Protein AF-A0A7L4RGH9-F1 (afdb_monomer)

Solvent-accessible surface area (backbone atoms only — not comparable to full-atom values): 4589 Å² total; per-residue (Å²): 112,67,69,59,54,52,52,54,51,51,53,53,50,52,52,52,52,52,52,51,49,52,50,52,60,53,65,74,36,66,68,56,46,52,51,37,14,52,52,10,45,52,50,48,49,46,43,34,72,74,69,62,43,88,55,59,90,43,76,62,55,50,45,45,12,48,75,47,4,52,64,18,36,56,52,49,50,50,37,33,78,67,67,76,55,76

Foldseek 3Di:
DVVVVVVVVVVVVVVVVVVVVVVCVCPVDVVSLQVLLVQLVVVLVCCCPVVVLVQDPDPVLNVQCNRCRVNSSVVSVVCSVVVVHD

pLDDT: mean 88.25, std 7.73, range [61.12, 96.19]

Secondary structure (DSSP, 8-state):
-HHHHHHHHHHHHHHHHHHHHHHHHHHT-HHHHHHHHHHHHHHHHHHHHHS-------HHHHHHHHHHSHHHHHHHHHHHHTTS--

Radius of gyration: 17.75 Å; Cα contacts (8 Å, |Δi|>4): 66; chains: 1; bounding box: 47×33×40 Å

Mean predicted aligned error: 7.78 Å

Structure (mmCIF, N/CA/C/O backbone):
data_AF-A0A7L4RGH9-F1
#
_entry.id   AF-A0A7L4RGH9-F1
#
loop_
_atom_site.group_PDB
_atom_site.id
_atom_site.type_symbol
_atom_site.label_atom_id
_atom_site.label_alt_id
_atom_site.label_comp_id
_atom_site.label_asym_id
_atom_site.label_entity_id
_atom_site.label_seq_id
_atom_site.pdbx_PDB_ins_code
_atom_site.Cartn_x
_atom_site.Cartn_y
_atom_site.Cartn_z
_atom_site.occupancy
_atom_site.B_iso_or_equiv
_atom_site.auth_seq_id
_atom_site.auth_comp_id
_atom_site.auth_asym_id
_atom_site.auth_atom_id
_atom_site.pdbx_PDB_model_num
ATOM 1 N N . MET A 1 1 ? 28.414 -20.898 -22.447 1.00 63.25 1 MET A N 1
ATOM 2 C CA . MET A 1 1 ? 28.554 -20.338 -21.079 1.00 63.25 1 MET A CA 1
ATOM 3 C C . MET A 1 1 ? 28.379 -18.816 -21.081 1.00 63.25 1 MET A C 1
ATOM 5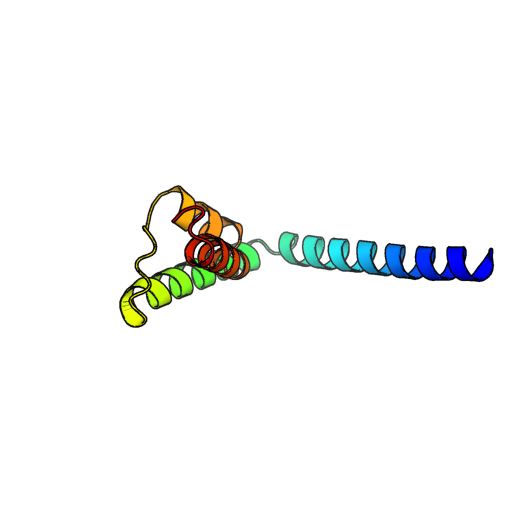 O O . MET A 1 1 ? 27.465 -18.347 -20.424 1.00 63.25 1 MET A O 1
ATOM 9 N N . ALA A 1 2 ? 29.174 -18.054 -21.847 1.00 67.62 2 ALA A N 1
ATOM 10 C CA . ALA A 1 2 ? 29.123 -16.582 -21.865 1.00 67.62 2 ALA A CA 1
ATOM 11 C C . ALA A 1 2 ? 27.783 -15.980 -22.344 1.00 67.62 2 ALA A C 1
ATOM 13 O O . ALA A 1 2 ? 27.272 -15.064 -21.709 1.00 67.62 2 ALA A O 1
ATOM 14 N N . GLU A 1 3 ? 27.167 -16.525 -23.399 1.00 72.31 3 GLU A N 1
ATOM 15 C CA . GLU A 1 3 ? 25.879 -16.017 -23.910 1.00 72.31 3 GLU A CA 1
ATOM 16 C C . GLU A 1 3 ? 24.718 -16.197 -22.919 1.00 72.31 3 GLU A C 1
ATOM 18 O O . GLU A 1 3 ? 23.871 -15.318 -22.791 1.00 72.31 3 GLU A O 1
ATOM 23 N N . ILE A 1 4 ? 24.716 -17.294 -22.151 1.00 73.19 4 ILE A N 1
ATOM 24 C CA . ILE A 1 4 ? 23.712 -17.549 -21.104 1.00 73.19 4 ILE A CA 1
ATOM 25 C C . ILE A 1 4 ? 23.868 -16.534 -19.962 1.00 73.19 4 ILE A C 1
ATOM 27 O O . ILE A 1 4 ? 22.877 -15.988 -19.485 1.00 73.19 4 ILE A O 1
ATOM 31 N N . VAL A 1 5 ? 25.106 -16.231 -19.555 1.00 73.38 5 VAL A N 1
ATOM 32 C CA . VAL A 1 5 ? 25.391 -15.233 -18.508 1.00 73.38 5 VAL A CA 1
ATOM 33 C C . VAL A 1 5 ? 24.969 -13.829 -18.954 1.00 73.38 5 VAL A C 1
ATOM 35 O O . VAL A 1 5 ? 24.350 -13.104 -18.176 1.00 73.38 5 VAL A O 1
ATOM 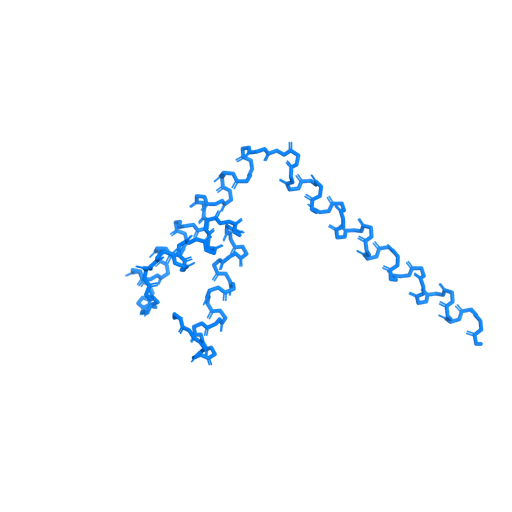38 N N . LEU A 1 6 ? 25.232 -13.461 -20.213 1.00 77.12 6 LEU A N 1
ATOM 39 C CA . LEU A 1 6 ? 24.790 -12.185 -20.786 1.00 77.12 6 LEU A CA 1
ATOM 40 C C . LEU A 1 6 ? 23.259 -12.094 -20.885 1.00 77.12 6 LEU A C 1
ATOM 42 O O . LEU A 1 6 ? 22.692 -11.053 -20.558 1.00 77.12 6 LEU A O 1
ATOM 46 N N . GLY A 1 7 ? 22.586 -13.184 -21.269 1.00 78.81 7 GLY A N 1
ATOM 47 C CA . GLY A 1 7 ? 21.124 -13.253 -21.334 1.00 78.81 7 GLY A CA 1
ATOM 48 C C . GLY A 1 7 ? 20.457 -13.074 -19.968 1.00 78.81 7 GLY A C 1
ATOM 49 O O . GLY A 1 7 ? 19.561 -12.244 -19.823 1.00 78.81 7 GLY A O 1
ATOM 50 N N . VAL A 1 8 ? 20.934 -13.787 -18.941 1.00 85.75 8 VAL A N 1
ATOM 51 C CA . VAL A 1 8 ? 20.438 -13.638 -17.558 1.00 85.75 8 VAL A CA 1
ATOM 52 C C . VAL A 1 8 ? 20.730 -12.232 -17.020 1.00 85.75 8 VAL A C 1
ATOM 54 O O . VAL A 1 8 ? 19.866 -11.627 -16.382 1.00 85.75 8 VAL A O 1
ATOM 57 N N . GLY A 1 9 ? 21.907 -11.678 -17.331 1.00 87.88 9 GLY A N 1
ATOM 58 C CA . GLY A 1 9 ? 22.281 -10.311 -16.968 1.00 87.88 9 GLY A CA 1
ATOM 59 C C . GLY A 1 9 ? 21.337 -9.258 -17.554 1.00 87.88 9 GLY A C 1
ATOM 60 O O . GLY A 1 9 ? 20.875 -8.382 -16.825 1.00 87.88 9 GLY A O 1
ATOM 61 N N . LEU A 1 10 ? 20.987 -9.368 -18.841 1.00 91.38 10 LEU A N 1
ATOM 62 C CA . LEU A 1 10 ? 20.062 -8.437 -19.496 1.00 91.38 10 LEU A CA 1
ATOM 63 C C . LEU A 1 10 ? 18.651 -8.501 -18.904 1.00 91.38 10 LEU A C 1
ATOM 65 O O . LEU A 1 10 ? 18.047 -7.461 -18.648 1.00 91.38 10 LEU A O 1
ATOM 69 N N . VAL A 1 11 ? 18.130 -9.708 -18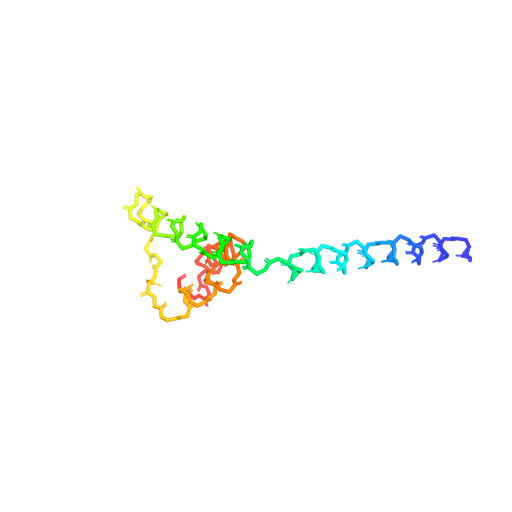.663 1.00 91.62 11 VAL A N 1
ATOM 70 C CA . VAL A 1 11 ? 16.793 -9.893 -18.074 1.00 91.62 11 VAL A CA 1
ATOM 71 C C . VAL A 1 11 ? 16.735 -9.301 -16.667 1.00 91.62 11 VAL A C 1
ATOM 73 O O . VAL A 1 11 ? 15.794 -8.573 -16.347 1.00 91.62 11 VAL A O 1
ATOM 76 N N . GLY A 1 12 ? 17.759 -9.547 -15.844 1.00 91.69 12 GLY A N 1
ATOM 77 C CA . GLY A 1 12 ? 17.857 -8.955 -14.509 1.00 91.69 12 GLY A CA 1
ATOM 78 C C . GLY A 1 12 ? 17.900 -7.425 -14.546 1.00 91.69 12 GLY A C 1
ATOM 79 O O . GLY A 1 12 ? 17.216 -6.765 -13.765 1.00 91.69 12 GLY A O 1
ATOM 80 N N . LEU A 1 13 ? 18.646 -6.851 -15.494 1.00 92.81 13 LEU A N 1
ATOM 81 C CA . LEU A 1 13 ? 18.779 -5.402 -15.646 1.00 92.81 13 LEU A CA 1
ATOM 82 C C . LEU A 1 13 ? 17.466 -4.749 -16.112 1.00 92.81 13 LEU A C 1
ATOM 84 O O . LEU A 1 13 ? 17.064 -3.720 -15.569 1.00 92.81 13 LEU A O 1
ATOM 88 N N . LEU A 1 14 ? 16.749 -5.377 -17.049 1.00 93.50 14 LEU A N 1
ATOM 89 C CA . LEU A 1 14 ? 15.422 -4.926 -17.481 1.00 93.50 14 LEU A CA 1
ATOM 90 C C . LEU A 1 14 ? 14.393 -4.990 -16.346 1.00 93.50 14 LEU A C 1
ATOM 92 O O . LEU A 1 14 ? 13.629 -4.042 -16.166 1.00 93.50 14 LEU A O 1
ATOM 96 N N . LEU A 1 15 ? 14.399 -6.063 -15.548 1.00 93.44 15 LEU A N 1
ATOM 97 C CA . LEU A 1 15 ? 13.540 -6.177 -14.365 1.00 93.44 15 LEU A CA 1
ATOM 98 C C . LEU A 1 15 ? 13.842 -5.083 -13.336 1.00 93.44 15 LEU A C 1
ATOM 100 O O . LEU A 1 15 ? 12.918 -4.448 -12.830 1.00 93.44 15 LEU A O 1
ATOM 104 N N . ALA A 1 16 ? 15.120 -4.817 -13.061 1.00 91.56 16 ALA A N 1
ATOM 105 C CA . ALA A 1 16 ? 15.519 -3.755 -12.143 1.00 91.56 16 ALA A CA 1
ATOM 106 C C . ALA A 1 16 ? 15.041 -2.375 -12.629 1.00 91.56 16 ALA A C 1
ATOM 108 O O . ALA A 1 16 ? 14.427 -1.632 -11.863 1.00 91.56 16 ALA A O 1
ATOM 109 N N . LEU A 1 17 ? 15.245 -2.053 -13.912 1.00 93.69 17 LEU A N 1
ATOM 110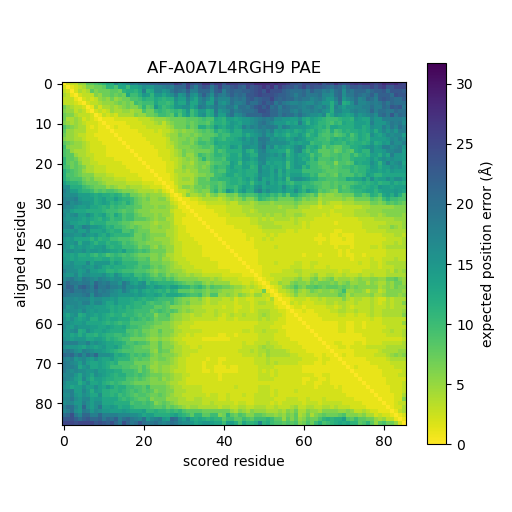 C CA . LEU A 1 17 ? 14.762 -0.802 -14.508 1.00 93.69 17 LEU A CA 1
ATOM 111 C C . LEU A 1 17 ? 13.236 -0.688 -14.466 1.00 93.69 17 LEU A C 1
ATOM 113 O O . LEU A 1 17 ? 12.712 0.393 -14.202 1.00 93.69 17 LEU A O 1
ATOM 117 N N . PHE A 1 18 ? 12.520 -1.791 -14.680 1.00 90.56 18 PHE A N 1
ATOM 118 C CA . PHE A 1 18 ? 11.064 -1.822 -14.591 1.00 90.56 18 PHE A CA 1
ATOM 119 C C . PHE A 1 18 ? 10.566 -1.517 -13.171 1.00 90.56 18 PHE A C 1
ATOM 121 O O . PHE A 1 18 ? 9.668 -0.691 -12.999 1.00 90.56 18 PHE A O 1
ATOM 128 N N . ILE A 1 19 ? 11.191 -2.108 -12.146 1.00 90.81 19 ILE A N 1
ATOM 129 C CA . ILE A 1 19 ? 10.875 -1.819 -10.739 1.00 90.81 19 ILE A CA 1
ATOM 130 C C . ILE A 1 19 ? 11.162 -0.347 -10.414 1.00 90.81 19 ILE A C 1
ATOM 132 O O . ILE A 1 19 ? 10.310 0.332 -9.842 1.00 90.81 19 ILE A O 1
ATOM 136 N N . VAL A 1 20 ? 12.320 0.179 -10.826 1.00 90.50 20 VAL A N 1
ATOM 137 C CA . VAL A 1 20 ? 12.678 1.594 -10.619 1.00 90.50 20 VAL A CA 1
ATOM 138 C C . VAL A 1 20 ? 11.681 2.525 -11.311 1.00 90.50 20 VAL A C 1
ATOM 140 O O . VAL A 1 20 ? 11.249 3.512 -10.716 1.00 90.50 20 VAL A O 1
ATOM 143 N N . TYR A 1 21 ? 11.269 2.207 -12.539 1.00 88.38 21 TYR A N 1
ATOM 144 C CA . TYR A 1 21 ? 10.256 2.970 -13.266 1.00 88.38 21 TYR A CA 1
ATOM 145 C C . TYR A 1 21 ? 8.908 2.982 -12.533 1.00 88.38 21 TYR A C 1
ATOM 147 O O . TYR A 1 21 ? 8.294 4.044 -12.405 1.00 88.38 21 TYR A O 1
ATOM 155 N N . LEU A 1 22 ? 8.461 1.829 -12.019 1.00 81.88 22 LEU A N 1
ATOM 156 C CA . LEU A 1 22 ? 7.232 1.730 -11.228 1.00 81.88 22 LEU A CA 1
ATOM 157 C C . LEU A 1 22 ? 7.303 2.601 -9.971 1.00 81.88 22 LEU A C 1
ATOM 159 O O . LEU A 1 22 ? 6.375 3.370 -9.722 1.00 81.88 22 LEU A O 1
ATOM 163 N N . ILE A 1 23 ? 8.416 2.542 -9.233 1.00 82.25 23 ILE A N 1
ATOM 164 C CA . ILE A 1 23 ? 8.652 3.375 -8.045 1.00 82.25 23 ILE A CA 1
ATOM 165 C C . ILE A 1 23 ? 8.623 4.858 -8.426 1.00 82.25 23 ILE A C 1
ATOM 167 O O . ILE A 1 23 ? 7.872 5.630 -7.834 1.00 82.25 23 ILE A O 1
ATOM 171 N N . TYR A 1 24 ? 9.376 5.267 -9.451 1.00 84.50 24 TYR A N 1
ATOM 172 C CA . TYR A 1 24 ? 9.419 6.659 -9.905 1.00 84.50 24 TYR A CA 1
ATOM 173 C C . TYR A 1 24 ? 8.032 7.177 -10.296 1.00 84.50 24 TYR A C 1
ATOM 175 O O . TYR A 1 24 ? 7.646 8.285 -9.920 1.00 84.50 24 TYR A O 1
ATOM 183 N N . ARG A 1 25 ? 7.250 6.367 -11.017 1.00 75.12 25 ARG A N 1
ATOM 184 C CA . ARG A 1 25 ? 5.886 6.731 -11.408 1.00 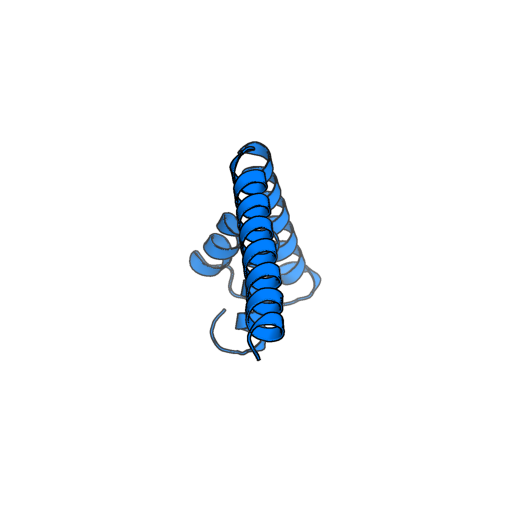75.12 25 ARG A CA 1
ATOM 185 C C . ARG A 1 25 ? 4.965 6.883 -10.199 1.00 75.12 25 ARG A C 1
ATOM 187 O O . ARG A 1 25 ? 4.139 7.793 -10.201 1.00 75.12 25 ARG A O 1
ATOM 194 N N . PHE A 1 26 ? 5.130 6.038 -9.185 1.00 70.44 26 PHE A N 1
ATOM 195 C CA . PHE A 1 26 ? 4.391 6.134 -7.929 1.00 70.44 26 PHE A CA 1
ATOM 196 C C . PHE A 1 26 ? 4.761 7.399 -7.141 1.00 70.44 26 PHE A C 1
ATOM 198 O O . PHE A 1 26 ? 3.883 8.063 -6.600 1.00 70.44 26 PHE A O 1
ATOM 205 N N . LEU A 1 27 ? 6.045 7.773 -7.130 1.00 76.94 27 LEU A N 1
ATOM 206 C CA . LEU A 1 27 ? 6.552 8.940 -6.402 1.00 76.94 27 LEU A CA 1
ATOM 207 C C . LEU A 1 27 ? 6.227 10.278 -7.079 1.00 76.94 27 LEU A C 1
ATOM 209 O O . LEU A 1 27 ? 6.091 11.293 -6.400 1.00 76.94 27 LEU A O 1
ATOM 213 N N . LYS A 1 28 ? 6.102 10.307 -8.411 1.00 80.44 28 LYS A N 1
ATOM 214 C CA . LYS A 1 28 ? 5.963 11.562 -9.167 1.00 80.44 28 LYS A CA 1
ATOM 215 C C . LYS A 1 28 ? 4.646 12.300 -8.901 1.00 80.44 28 LYS A C 1
ATOM 217 O O . LYS A 1 28 ? 4.576 13.501 -9.150 1.00 80.44 28 LYS A O 1
ATOM 222 N N . ASN A 1 29 ? 3.601 11.610 -8.436 1.00 82.38 29 ASN A N 1
ATOM 223 C CA . ASN A 1 29 ? 2.296 12.223 -8.206 1.00 82.38 29 ASN A CA 1
ATOM 224 C C . ASN A 1 29 ? 1.845 12.068 -6.742 1.00 82.38 29 ASN A C 1
ATOM 226 O O . ASN A 1 29 ? 1.293 11.027 -6.381 1.00 82.38 29 ASN A O 1
ATOM 230 N N . PRO A 1 30 ? 2.019 13.099 -5.897 1.00 78.94 30 PRO A N 1
ATOM 231 C CA . PRO A 1 30 ? 1.659 13.017 -4.483 1.00 78.94 30 PRO A CA 1
ATOM 232 C C . PRO A 1 30 ? 0.159 12.777 -4.270 1.00 78.94 30 PRO A C 1
ATOM 234 O O . PRO A 1 30 ? -0.219 12.103 -3.316 1.00 78.94 30 PRO A O 1
ATOM 237 N N . LEU A 1 31 ? -0.702 13.239 -5.185 1.00 85.69 31 LEU A N 1
ATOM 238 C CA . LEU A 1 31 ? -2.141 12.959 -5.121 1.00 85.69 31 LEU A CA 1
ATOM 239 C C . LEU A 1 31 ? -2.440 11.468 -5.289 1.00 85.69 31 LEU A C 1
ATOM 241 O O . LEU A 1 31 ? -3.364 10.955 -4.667 1.00 85.69 31 LEU A O 1
ATOM 245 N N . TYR A 1 32 ? -1.644 10.767 -6.099 1.00 83.88 32 TYR A N 1
ATOM 246 C CA . TYR A 1 32 ? -1.791 9.327 -6.282 1.00 83.88 32 TYR A CA 1
ATOM 247 C C . TYR A 1 32 ? -1.393 8.559 -5.020 1.00 83.88 32 TYR A C 1
ATOM 249 O O . TYR A 1 32 ? -2.077 7.613 -4.644 1.00 83.88 32 TYR A O 1
ATOM 257 N N . ILE A 1 33 ? -0.335 9.000 -4.332 1.00 84.25 33 ILE A N 1
ATOM 258 C CA . ILE A 1 33 ? 0.072 8.426 -3.044 1.00 84.25 33 ILE A CA 1
ATOM 259 C C . ILE A 1 33 ? -1.052 8.601 -2.024 1.00 84.25 33 ILE A C 1
ATOM 261 O O . ILE A 1 33 ? -1.493 7.616 -1.443 1.00 84.25 33 ILE A O 1
ATOM 265 N N . ILE A 1 34 ? -1.575 9.823 -1.878 1.00 88.44 34 ILE A N 1
ATOM 266 C CA . ILE A 1 34 ? -2.666 10.119 -0.940 1.00 88.44 34 ILE A CA 1
ATOM 267 C C . ILE A 1 34 ? -3.903 9.275 -1.262 1.00 88.44 34 ILE A C 1
ATOM 269 O O . ILE A 1 34 ? -4.459 8.638 -0.371 1.00 88.44 34 ILE A O 1
ATOM 273 N N . ALA A 1 35 ? -4.317 9.221 -2.530 1.00 89.81 35 ALA A N 1
ATOM 274 C CA . ALA A 1 35 ? -5.460 8.413 -2.945 1.00 89.81 35 ALA A CA 1
ATOM 275 C C . ALA A 1 35 ? -5.234 6.919 -2.666 1.00 89.81 35 ALA A C 1
ATOM 277 O O . ALA A 1 35 ? -6.121 6.260 -2.131 1.00 89.81 35 ALA A O 1
ATOM 278 N N . ASN A 1 36 ? -4.044 6.388 -2.960 1.00 91.25 36 ASN A N 1
ATOM 279 C CA . ASN A 1 36 ? -3.701 4.994 -2.684 1.00 91.25 36 ASN A CA 1
ATOM 280 C C . ASN A 1 36 ? -3.724 4.681 -1.178 1.00 91.25 36 ASN A C 1
ATOM 282 O O . ASN A 1 36 ? -4.229 3.630 -0.785 1.00 91.25 36 ASN A O 1
ATOM 286 N N . SER A 1 37 ? -3.237 5.592 -0.334 1.00 93.69 37 SER A N 1
ATOM 287 C CA . SER A 1 37 ? -3.315 5.478 1.127 1.00 93.69 37 SER A CA 1
ATOM 288 C C . SER A 1 37 ? -4.760 5.460 1.619 1.00 93.69 37 SER A C 1
ATOM 290 O O . SER A 1 37 ? -5.134 4.584 2.394 1.00 93.69 37 SER A O 1
ATOM 292 N N . VAL A 1 38 ? -5.596 6.385 1.136 1.00 95.81 38 VAL A N 1
ATOM 293 C CA . VAL A 1 38 ? -7.020 6.462 1.505 1.00 95.81 38 VAL A CA 1
ATOM 294 C C . VAL A 1 38 ? -7.751 5.189 1.089 1.00 95.81 38 VAL A C 1
ATOM 296 O O . VAL A 1 38 ? -8.446 4.589 1.905 1.00 95.81 38 VAL A O 1
ATOM 299 N N . VAL A 1 39 ? -7.557 4.735 -0.153 1.00 95.88 39 VAL A N 1
ATOM 300 C CA . VAL A 1 39 ? -8.155 3.489 -0.655 1.00 95.88 39 VAL A CA 1
ATOM 301 C C . VAL A 1 39 ? -7.676 2.290 0.164 1.00 95.88 39 VAL A C 1
ATOM 303 O O . VAL A 1 39 ? -8.494 1.461 0.553 1.00 95.88 39 VAL A O 1
ATOM 306 N N . GLY A 1 40 ? -6.384 2.217 0.493 1.00 95.44 40 GLY A N 1
ATOM 307 C CA . GLY A 1 40 ? -5.834 1.173 1.357 1.00 95.44 40 GLY A CA 1
ATOM 308 C C . GLY A 1 40 ? -6.503 1.136 2.730 1.00 95.44 40 GLY A C 1
ATOM 309 O O . GLY A 1 40 ? -6.958 0.080 3.162 1.00 95.44 40 GLY A O 1
ATOM 310 N N . ILE A 1 41 ? -6.631 2.288 3.395 1.00 95.69 41 ILE A N 1
ATOM 311 C CA . ILE A 1 41 ? -7.274 2.380 4.714 1.00 95.69 41 ILE A CA 1
ATOM 312 C C . ILE A 1 41 ? -8.749 1.979 4.631 1.00 95.69 41 ILE A C 1
ATOM 314 O O . ILE A 1 41 ? -9.217 1.214 5.471 1.00 95.69 41 ILE A O 1
ATOM 318 N N . LEU A 1 42 ? -9.477 2.445 3.612 1.00 96.19 42 LEU A N 1
ATOM 319 C CA . LEU A 1 42 ? -10.878 2.073 3.414 1.00 96.19 42 LEU A CA 1
ATOM 320 C C . LEU A 1 42 ? -11.036 0.564 3.223 1.00 96.19 42 LEU A C 1
ATOM 322 O O . LEU A 1 42 ? -11.884 -0.038 3.873 1.00 96.19 42 LEU A O 1
ATOM 326 N N . ILE A 1 43 ? -10.198 -0.057 2.388 1.00 95.56 43 ILE A N 1
ATOM 327 C CA . ILE A 1 43 ? -10.212 -1.511 2.203 1.00 95.56 43 ILE A CA 1
ATOM 328 C C . ILE A 1 43 ? -9.884 -2.208 3.524 1.00 95.56 43 ILE A C 1
ATOM 330 O O . ILE A 1 43 ? -10.621 -3.101 3.921 1.00 95.56 43 ILE A O 1
ATOM 334 N N . PHE A 1 44 ? -8.834 -1.794 4.237 1.00 95.31 44 PHE A N 1
ATOM 335 C CA . PHE A 1 44 ? -8.451 -2.402 5.514 1.00 95.31 44 PHE A CA 1
ATOM 336 C C . PHE A 1 44 ? -9.582 -2.358 6.551 1.00 95.31 44 PHE A C 1
ATOM 338 O O . PHE A 1 44 ? -9.845 -3.359 7.221 1.00 95.31 44 PHE A O 1
ATOM 345 N N . LEU A 1 45 ? -10.290 -1.229 6.642 1.00 94.00 45 LEU A N 1
ATOM 346 C CA . LEU A 1 45 ? -11.465 -1.089 7.498 1.00 94.00 45 LEU A CA 1
ATOM 347 C C . LEU A 1 45 ? -12.605 -1.994 7.027 1.00 94.00 45 LEU A C 1
ATOM 349 O O . LEU A 1 45 ? -13.159 -2.731 7.835 1.00 94.00 45 LEU A O 1
ATOM 353 N N . VAL A 1 46 ? -12.933 -1.995 5.733 1.00 94.62 46 VAL A N 1
ATOM 354 C CA . VAL A 1 46 ? -13.996 -2.856 5.189 1.00 94.62 46 VAL A CA 1
ATOM 355 C C . VAL A 1 46 ? -13.697 -4.329 5.460 1.00 94.62 46 VAL A C 1
ATOM 357 O O . VAL A 1 46 ? -14.581 -5.054 5.903 1.00 94.62 46 VAL A O 1
ATOM 360 N N . LEU A 1 47 ? -12.456 -4.771 5.266 1.00 92.75 47 LEU A N 1
ATOM 361 C CA . LEU A 1 47 ? -12.041 -6.142 5.549 1.00 92.75 47 LEU A CA 1
ATOM 362 C C . LEU A 1 47 ? -12.237 -6.507 7.029 1.00 92.75 47 LEU A C 1
ATOM 364 O O . LEU A 1 47 ? -12.782 -7.565 7.332 1.00 92.75 47 LEU A O 1
ATOM 368 N N . ASN A 1 48 ? -11.853 -5.624 7.950 1.00 91.44 48 ASN A N 1
ATOM 369 C CA . ASN A 1 48 ? -12.038 -5.872 9.380 1.00 91.44 48 ASN A CA 1
ATOM 370 C C . ASN A 1 48 ? -13.518 -5.884 9.787 1.00 91.44 48 ASN A C 1
ATOM 372 O O . ASN A 1 48 ? -13.973 -6.802 10.465 1.00 91.44 48 ASN A O 1
ATOM 376 N N . PHE A 1 49 ? -14.288 -4.884 9.353 1.00 91.56 49 PHE A N 1
ATOM 377 C CA . PHE A 1 49 ? -15.668 -4.695 9.803 1.00 91.56 49 PHE A CA 1
ATOM 378 C C . PHE A 1 49 ? -16.683 -5.596 9.087 1.00 91.56 49 PHE A C 1
ATOM 380 O O . PHE A 1 49 ? -17.622 -6.062 9.726 1.00 91.56 49 PHE A O 1
ATOM 387 N N . PHE A 1 50 ? -16.526 -5.845 7.782 1.00 90.00 50 PHE A N 1
ATOM 388 C CA . PHE A 1 50 ? -17.500 -6.612 6.992 1.00 90.00 50 PHE A CA 1
ATOM 389 C C . PHE A 1 50 ? -17.142 -8.091 6.850 1.00 90.00 50 PHE A C 1
ATOM 391 O O . PHE A 1 50 ? -18.046 -8.921 6.817 1.00 90.00 50 PHE A O 1
ATOM 398 N N . LEU A 1 51 ? -15.853 -8.435 6.752 1.00 87.94 51 LEU A N 1
ATOM 399 C CA . LEU A 1 51 ? -15.418 -9.836 6.639 1.00 87.94 51 LEU A CA 1
ATOM 400 C C . LEU A 1 51 ? -15.045 -10.447 7.994 1.00 87.94 51 LEU A C 1
ATOM 402 O O . LEU A 1 51 ? -14.710 -11.627 8.049 1.00 87.94 51 LEU A O 1
ATOM 406 N N . GLY A 1 52 ? -15.112 -9.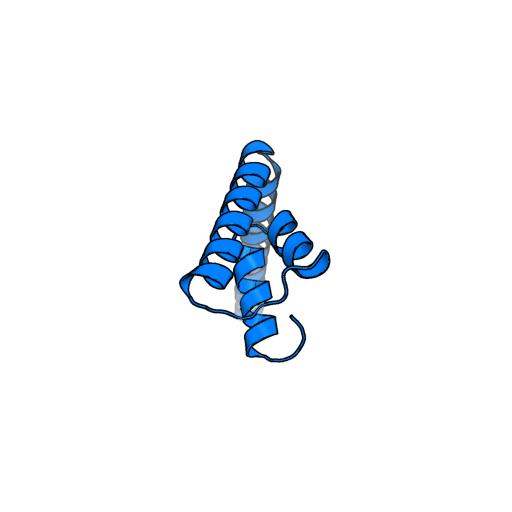666 9.078 1.00 84.69 52 GLY A N 1
ATOM 407 C CA . GLY A 1 52 ? -14.824 -10.143 10.430 1.00 84.69 52 GLY A CA 1
ATOM 408 C C . GLY A 1 52 ? -13.373 -10.581 10.618 1.00 84.69 52 GLY A C 1
ATOM 409 O O . GLY A 1 52 ? -13.088 -11.403 11.487 1.00 84.69 52 GLY A O 1
ATOM 410 N N . LEU A 1 53 ? -12.457 -10.070 9.788 1.00 83.75 53 LEU A N 1
ATOM 411 C C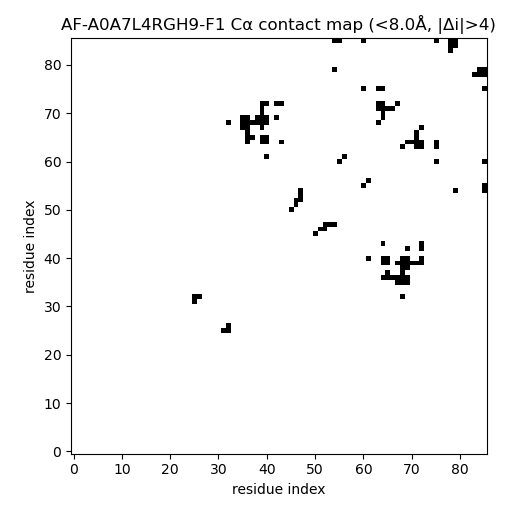A . LEU A 1 53 ? -11.027 -10.244 10.002 1.00 83.75 53 LEU A CA 1
ATOM 412 C C . LEU A 1 53 ? -10.680 -9.500 11.290 1.00 83.75 53 LEU A C 1
ATOM 414 O O . LEU A 1 53 ? -10.795 -8.285 11.343 1.00 83.75 53 LEU A O 1
ATOM 418 N N . SER A 1 54 ? -10.311 -10.222 12.343 1.00 86.81 54 SER A N 1
ATOM 419 C CA . SER A 1 54 ? -10.036 -9.649 13.667 1.00 86.81 54 SER A CA 1
ATOM 420 C C . SER A 1 54 ? -8.631 -9.041 13.745 1.00 86.81 54 SER A C 1
ATOM 422 O O . SER A 1 54 ? -7.891 -9.321 14.688 1.00 86.81 54 SER A O 1
ATOM 424 N N . ILE A 1 55 ? -8.236 -8.244 12.748 1.00 89.88 55 ILE A N 1
ATOM 425 C CA . ILE A 1 55 ? -6.900 -7.647 12.682 1.00 89.88 55 ILE A CA 1
ATOM 426 C C . ILE A 1 55 ? -6.88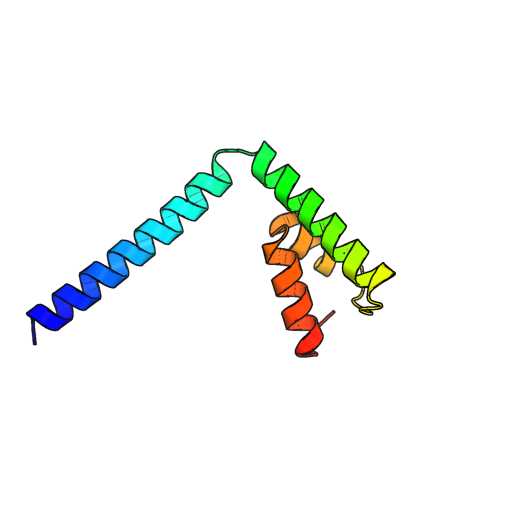7 -6.414 13.600 1.00 89.88 55 ILE A C 1
ATOM 428 O O . ILE A 1 55 ? -7.644 -5.466 13.386 1.00 89.88 55 ILE A O 1
ATOM 432 N N . PRO A 1 56 ? -6.020 -6.348 14.620 1.00 90.12 56 PRO A N 1
ATOM 433 C CA . PRO A 1 56 ? -5.945 -5.203 15.511 1.00 90.12 56 PRO A CA 1
ATOM 434 C C . PRO A 1 56 ? -5.679 -3.903 14.742 1.00 90.12 56 PRO A C 1
ATOM 436 O O . PRO A 1 56 ? -4.634 -3.724 14.108 1.00 90.12 56 PRO A O 1
ATOM 439 N N . ILE A 1 57 ? -6.619 -2.961 14.834 1.00 91.94 57 ILE A N 1
ATOM 440 C CA . ILE A 1 57 ? -6.471 -1.600 14.312 1.00 91.94 57 ILE A CA 1
ATOM 441 C C . ILE A 1 57 ? -5.630 -0.808 15.317 1.00 91.94 57 ILE A C 1
ATOM 443 O O . ILE A 1 57 ? -6.137 -0.281 16.305 1.00 91.94 57 ILE A O 1
ATOM 447 N N . ASN A 1 58 ? -4.322 -0.754 15.083 1.00 92.69 58 ASN A N 1
ATOM 448 C CA . ASN A 1 58 ? -3.367 -0.043 15.923 1.00 92.69 58 ASN A CA 1
ATOM 449 C C . ASN A 1 58 ? -2.470 0.862 15.067 1.00 92.69 58 ASN A C 1
ATOM 451 O O . ASN A 1 58 ? -2.552 0.869 13.838 1.00 92.69 58 ASN A O 1
ATOM 455 N N . ILE A 1 59 ? -1.601 1.637 15.719 1.00 93.12 59 ILE A N 1
ATOM 456 C CA . ILE A 1 59 ? -0.727 2.597 15.029 1.00 93.12 59 ILE A CA 1
ATOM 457 C C . ILE A 1 59 ? 0.168 1.924 13.970 1.00 93.12 59 ILE A C 1
ATOM 459 O O . ILE A 1 59 ? 0.484 2.538 12.955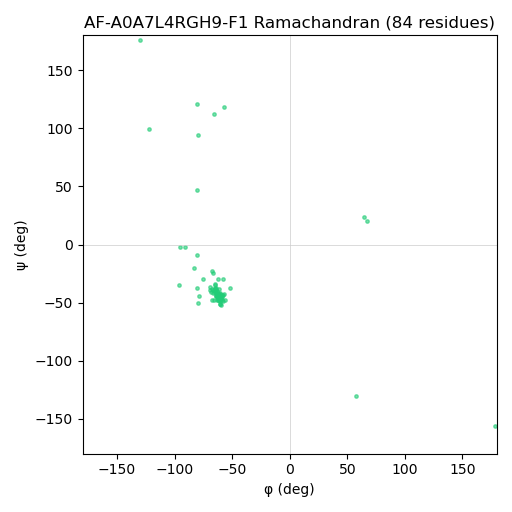 1.00 93.12 59 ILE A O 1
ATOM 463 N N . PHE A 1 60 ? 0.538 0.654 14.171 1.00 93.38 60 PHE A N 1
ATOM 464 C CA . PHE A 1 60 ? 1.407 -0.091 13.264 1.00 93.38 60 PHE A CA 1
ATOM 465 C C . PHE A 1 60 ? 0.647 -0.621 12.046 1.00 93.38 60 PHE A C 1
ATOM 467 O O . PHE A 1 60 ? 1.079 -0.366 10.925 1.00 93.38 60 PHE A O 1
ATOM 474 N N . SER A 1 61 ? -0.492 -1.299 12.229 1.00 93.44 61 SER A N 1
ATOM 475 C CA . SER A 1 61 ? -1.300 -1.800 11.105 1.00 93.44 61 SER A CA 1
ATOM 476 C C . SER A 1 61 ? -1.821 -0.652 10.243 1.00 93.44 61 SER A C 1
ATOM 478 O O . SER A 1 61 ? -1.667 -0.673 9.021 1.00 93.44 61 SER A O 1
ATOM 480 N N . VAL A 1 62 ? -2.328 0.411 10.874 1.00 94.12 62 VAL A N 1
ATOM 481 C CA . VAL A 1 62 ? -2.762 1.623 10.168 1.00 94.12 62 VAL A CA 1
ATOM 482 C C . VAL A 1 62 ? -1.580 2.325 9.504 1.00 94.12 62 VAL A C 1
ATOM 484 O O . VAL A 1 62 ? -1.713 2.756 8.366 1.00 94.12 62 VAL A O 1
ATOM 487 N N . GLY A 1 63 ? -0.414 2.404 10.153 1.00 93.00 63 GLY A N 1
ATOM 488 C CA . GLY A 1 63 ? 0.791 3.007 9.576 1.00 93.00 63 GLY A CA 1
ATOM 489 C C . GLY A 1 63 ? 1.291 2.277 8.326 1.00 93.00 63 GLY A C 1
ATOM 490 O O . GLY A 1 63 ? 1.573 2.913 7.312 1.00 93.00 63 GLY A O 1
ATOM 491 N N . ILE A 1 64 ? 1.335 0.941 8.360 1.00 94.12 64 ILE A N 1
ATOM 492 C CA . ILE A 1 64 ? 1.732 0.111 7.211 1.00 94.12 64 ILE A CA 1
ATOM 493 C C . ILE A 1 64 ? 0.761 0.314 6.044 1.00 94.12 64 ILE A C 1
ATOM 495 O O . ILE A 1 64 ? 1.195 0.516 4.909 1.00 94.12 64 ILE A O 1
ATOM 499 N N . VAL A 1 65 ? -0.547 0.314 6.314 1.00 95.25 65 VAL A N 1
ATOM 500 C CA . VAL A 1 65 ? -1.572 0.552 5.289 1.00 95.25 65 VAL A CA 1
ATOM 501 C C . VAL A 1 65 ? -1.549 1.997 4.793 1.00 95.25 65 VAL A C 1
ATOM 503 O O . VAL A 1 65 ? -1.721 2.230 3.605 1.00 95.25 65 VAL A O 1
ATOM 506 N N . ALA A 1 66 ? -1.294 2.984 5.648 1.00 92.31 66 ALA A N 1
ATOM 507 C CA . ALA A 1 66 ? -1.227 4.385 5.243 1.00 92.31 66 ALA A CA 1
ATOM 508 C C . ALA A 1 66 ? -0.014 4.663 4.344 1.00 92.31 66 ALA A C 1
ATOM 510 O O . ALA A 1 66 ? -0.132 5.414 3.381 1.00 92.31 66 ALA A O 1
ATOM 511 N N . ILE A 1 67 ? 1.139 4.048 4.616 1.00 90.38 67 ILE A N 1
ATOM 512 C CA . ILE A 1 67 ? 2.352 4.223 3.802 1.00 90.38 67 ILE A CA 1
ATOM 513 C C . ILE A 1 67 ? 2.272 3.383 2.522 1.00 90.38 67 ILE A C 1
ATOM 515 O O . ILE A 1 67 ? 2.596 3.864 1.438 1.00 90.38 67 ILE A O 1
ATOM 519 N N . GLY A 1 68 ? 1.833 2.127 2.634 1.00 89.88 68 GLY A N 1
ATOM 520 C CA . GLY A 1 68 ? 1.766 1.195 1.509 1.00 89.88 68 GLY A CA 1
ATOM 521 C C . GLY A 1 68 ? 0.508 1.330 0.649 1.00 89.88 68 GLY A C 1
ATOM 522 O O . GLY A 1 68 ? 0.504 0.880 -0.494 1.00 89.88 68 GLY A O 1
ATOM 523 N N . GLY A 1 69 ? -0.565 1.922 1.170 1.00 93.06 69 GLY A N 1
ATOM 524 C CA . GLY A 1 69 ? -1.905 1.895 0.586 1.00 93.06 69 GLY A CA 1
ATOM 525 C C . GLY A 1 69 ? -2.409 0.469 0.395 1.00 93.06 69 GLY A C 1
ATOM 526 O O . GLY A 1 69 ? -2.322 -0.359 1.302 1.00 93.06 69 GLY A O 1
ATOM 527 N N . VAL A 1 70 ? -2.902 0.164 -0.806 1.00 93.50 70 VAL A N 1
ATOM 528 C CA . VAL A 1 70 ? -3.398 -1.178 -1.163 1.00 93.50 70 VAL A CA 1
ATOM 529 C C . VAL A 1 70 ? -2.340 -2.282 -0.951 1.00 93.50 70 VAL A C 1
ATOM 531 O O . VAL A 1 70 ? -2.658 -3.267 -0.281 1.00 93.50 70 VAL A O 1
ATOM 534 N N . PRO A 1 71 ? -1.077 -2.140 -1.414 1.00 92.31 71 PRO A N 1
ATOM 535 C CA . PRO A 1 71 ? 0.007 -3.059 -1.054 1.00 92.31 71 PRO A CA 1
ATOM 536 C C . PRO A 1 71 ? 0.180 -3.271 0.456 1.00 92.31 71 PRO A C 1
ATOM 538 O O . PRO A 1 71 ? 0.453 -4.386 0.896 1.00 92.31 71 PRO A O 1
ATOM 541 N N . GLY A 1 72 ? -0.004 -2.214 1.253 1.00 94.06 72 GLY A N 1
ATOM 542 C CA . GLY A 1 72 ? 0.082 -2.286 2.711 1.00 94.06 72 GLY A CA 1
ATOM 543 C C . GLY A 1 72 ? -0.997 -3.187 3.313 1.00 94.06 72 GLY A C 1
ATOM 544 O O . GLY A 1 72 ? -0.702 -3.959 4.218 1.00 94.06 72 GLY A O 1
ATOM 545 N N . VAL A 1 73 ? -2.216 -3.169 2.763 1.00 95.12 73 VAL A N 1
ATOM 546 C CA . VAL A 1 73 ? -3.305 -4.071 3.184 1.00 95.12 73 VAL A CA 1
ATOM 547 C C . VAL A 1 73 ? -2.941 -5.531 2.947 1.00 95.12 73 VAL A C 1
ATOM 549 O O . VAL A 1 73 ? -3.138 -6.362 3.829 1.00 95.12 73 VAL A O 1
ATOM 552 N N . LEU A 1 74 ? -2.391 -5.848 1.772 1.00 94.81 74 LEU A N 1
ATOM 553 C CA . LEU A 1 74 ? -1.967 -7.211 1.440 1.00 94.81 74 LEU A CA 1
ATOM 554 C C . LEU A 1 74 ? -0.867 -7.703 2.380 1.00 94.81 74 LEU A C 1
ATOM 556 O O . LEU A 1 74 ? -0.905 -8.845 2.830 1.00 94.81 74 LEU A O 1
ATOM 560 N N . LEU A 1 75 ? 0.091 -6.830 2.700 1.00 94.19 75 LEU A N 1
ATOM 561 C CA . LEU A 1 75 ? 1.157 -7.129 3.651 1.00 94.19 75 LEU A CA 1
ATOM 562 C C . LEU A 1 75 ? 0.572 -7.393 5.045 1.00 94.19 75 LEU A C 1
ATOM 564 O O . LEU A 1 75 ? 0.936 -8.377 5.689 1.00 94.19 75 LEU A O 1
ATOM 568 N N . VAL A 1 76 ? -0.379 -6.559 5.477 1.00 94.69 76 VAL A N 1
ATOM 569 C CA . VAL A 1 76 ? -1.034 -6.720 6.775 1.00 94.69 76 VAL A CA 1
ATOM 570 C C . VAL A 1 76 ? -1.825 -8.037 6.850 1.00 94.69 76 VAL A C 1
ATOM 572 O O . VAL A 1 76 ? -1.695 -8.796 7.805 1.00 94.69 76 VAL A O 1
ATOM 575 N N . LEU A 1 77 ? -2.579 -8.372 5.805 1.00 93.38 77 LEU A N 1
ATOM 576 C CA . LEU A 1 77 ? -3.276 -9.658 5.703 1.00 93.38 77 LEU A CA 1
ATOM 577 C C . LEU A 1 77 ? -2.316 -10.848 5.767 1.00 93.38 77 LEU A C 1
ATOM 579 O O . LEU A 1 77 ? -2.590 -11.821 6.461 1.00 93.38 77 LEU A O 1
ATOM 583 N N . LEU A 1 78 ? -1.197 -10.782 5.043 1.00 93.75 78 LEU A N 1
ATOM 584 C CA . LEU A 1 78 ? -0.213 -11.862 5.018 1.00 93.75 78 LEU A CA 1
ATOM 585 C C . LEU A 1 78 ? 0.359 -12.137 6.406 1.00 93.75 78 LEU A C 1
ATOM 587 O O . LEU A 1 78 ? 0.398 -13.288 6.829 1.00 93.75 78 LEU A O 1
ATOM 591 N N . ILE A 1 79 ? 0.780 -11.095 7.122 1.00 92.88 79 ILE A N 1
ATOM 592 C CA . ILE A 1 79 ? 1.330 -11.254 8.473 1.00 92.88 79 ILE A CA 1
ATOM 593 C C . ILE A 1 79 ? 0.262 -11.781 9.444 1.00 92.88 79 ILE A C 1
ATOM 595 O O . ILE A 1 79 ? 0.588 -12.657 10.248 1.00 92.88 79 ILE A O 1
ATOM 599 N N . HIS A 1 80 ? -0.992 -11.329 9.317 1.00 91.94 80 HIS A N 1
ATOM 600 C CA . HIS A 1 80 ? -2.113 -11.837 10.111 1.00 91.94 80 HIS A CA 1
ATOM 601 C C . HIS A 1 80 ? -2.330 -13.335 9.906 1.00 91.94 80 HIS A C 1
ATOM 603 O O . HIS A 1 80 ? -2.338 -14.113 10.858 1.00 91.94 80 HIS A O 1
ATOM 609 N N . PHE A 1 81 ? -2.432 -13.773 8.648 1.00 90.44 81 PHE A N 1
ATOM 610 C CA . PHE A 1 81 ? -2.635 -15.187 8.330 1.00 90.44 81 PHE A CA 1
ATOM 611 C C . PHE A 1 81 ? -1.440 -16.072 8.702 1.00 90.44 81 PHE A C 1
ATOM 613 O O . PHE A 1 81 ? -1.618 -17.265 8.938 1.00 90.44 81 PHE A O 1
ATOM 620 N N . LEU A 1 82 ? -0.234 -15.506 8.778 1.00 92.69 82 LEU A N 1
ATOM 621 C CA . LEU A 1 82 ? 0.962 -16.205 9.252 1.00 92.69 82 LEU A CA 1
ATOM 622 C C . LEU A 1 82 ? 1.058 -16.268 10.788 1.00 92.69 82 LEU A C 1
ATOM 624 O O . LEU A 1 82 ? 1.934 -16.960 11.301 1.00 92.69 82 LEU A O 1
ATOM 628 N N . GLY A 1 83 ? 0.199 -15.554 11.526 1.00 87.19 83 GLY A N 1
ATOM 629 C CA . GLY A 1 83 ? 0.230 -15.498 12.992 1.00 87.19 83 GLY A CA 1
ATOM 630 C C . GLY A 1 83 ? 1.473 -14.804 13.563 1.00 87.19 83 GLY A C 1
ATOM 631 O O . GLY A 1 83 ? 1.830 -15.027 14.717 1.00 87.19 83 GLY A O 1
ATOM 632 N N . LEU A 1 84 ? 2.161 -13.989 12.755 1.00 85.12 84 LEU A N 1
ATOM 633 C CA . LEU A 1 84 ? 3.419 -13.318 13.120 1.00 85.12 84 LEU A CA 1
ATOM 634 C C . LEU A 1 84 ? 3.208 -11.931 13.741 1.00 85.12 84 LEU A C 1
ATOM 636 O O . LEU A 1 84 ? 4.170 -11.247 14.091 1.00 85.12 84 LEU A O 1
ATOM 640 N N . GLY A 1 85 ? 1.964 -11.481 13.833 1.00 79.25 85 GLY A N 1
ATOM 641 C CA . GLY A 1 85 ? 1.621 -10.133 14.245 1.00 79.25 85 GLY A CA 1
ATOM 642 C C . GLY A 1 85 ? 0.121 -9.927 14.197 1.00 79.25 85 GLY A C 1
ATOM 643 O O . GLY A 1 85 ? -0.616 -10.901 14.318 1.00 79.25 85 GLY A O 1
ATOM 644 N N . PHE A 1 86 ? -0.268 -8.655 14.063 1.00 61.12 86 PHE A N 1
ATOM 645 C CA . PHE A 1 86 ? -1.655 -8.189 13.973 1.00 61.12 86 PHE A CA 1
ATOM 646 C C . PHE A 1 86 ? -2.580 -9.218 13.323 1.00 61.12 86 PHE A C 1
ATOM 648 O O . PHE A 1 86 ? -2.288 -9.653 12.199 1.00 61.12 86 PHE A O 1
#

Sequence (86 aa):
MAEIVLGVGLVGLLLALFIVYLIYRFLKNPLYIIANSVVGILIFLVLNFFLGLSIPINIFSVGIVAIGGVPGVLLVLLIHFLGLGF